Protein AF-A0A9P6FN99-F1 (afdb_monomer)

Organism: NCBI:txid979761

pLDDT: mean 80.84, std 16.91, range [33.5, 96.12]

Solvent-accessible surface area (backbone atoms onl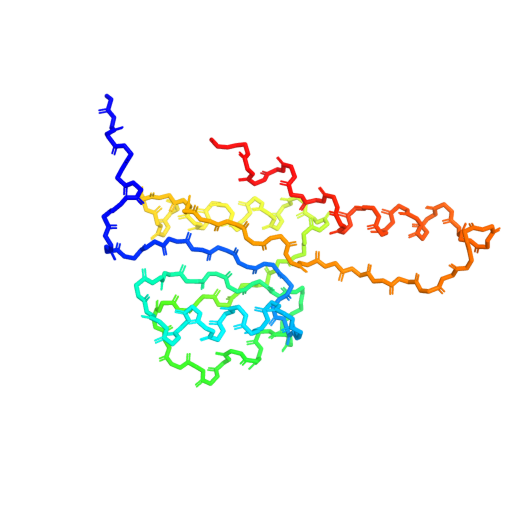y — not comparable to full-atom values): 7535 Å² total; per-residue (Å²): 135,84,80,83,66,90,81,59,70,86,48,44,26,33,39,36,30,42,26,64,49,71,68,31,33,51,51,53,50,51,48,61,72,71,48,57,45,31,36,36,39,23,13,70,41,74,72,39,41,55,84,49,67,86,55,93,45,99,41,57,41,72,42,74,37,44,67,83,37,67,68,40,50,51,51,51,49,55,48,46,58,71,76,33,85,89,47,81,71,44,77,43,87,55,36,67,72,85,82,92,68,55,77,94,70,51,52,70,66,61,50,50,55,43,44,45,45,65,56,60,57,71,82,74,68,77,119

Nearest PDB structures (foldseek):
  8yau-assembly1_D  TM=8.697E-01  e=5.620E-07  Limosilactobacillus fermentum
  3n74-assembly1_C  TM=8.104E-01  e=8.889E-07  Brucella abortus 2308
  6b9u-assembly2_B  TM=8.261E-01  e=2.890E-06  Brucella abortus 2308
  4eso-assembly1_D  TM=8.585E-01  e=9.395E-06  Sinorhizobium meliloti 1021
  6b9u-assembly1_A  TM=7.914E-01  e=4.010E-06  Brucella abortus 2308

Structure (mmCIF, N/CA/C/O backbone):
data_AF-A0A9P6FN99-F1
#
_entry.id   AF-A0A9P6FN99-F1
#
loop_
_atom_site.group_PDB
_atom_site.id
_atom_site.type_symbol
_atom_site.label_atom_id
_atom_site.label_alt_id
_atom_site.label_comp_id
_atom_site.label_asym_id
_atom_site.label_entity_id
_atom_site.label_seq_id
_atom_site.pdbx_PDB_ins_code
_atom_site.Cartn_x
_atom_site.Cartn_y
_atom_site.Cartn_z
_atom_site.occupancy
_atom_site.B_iso_or_equiv
_atom_site.auth_seq_id
_atom_site.auth_comp_id
_atom_site.auth_asym_id
_atom_site.auth_atom_id
_atom_site.pdbx_PDB_model_num
ATOM 1 N N . MET A 1 1 ? -31.433 2.956 3.773 1.00 34.75 1 MET A N 1
ATOM 2 C CA . MET A 1 1 ? -30.554 4.126 3.575 1.00 34.75 1 MET A CA 1
ATOM 3 C C . MET A 1 1 ? -29.536 4.106 4.706 1.00 34.75 1 MET A C 1
ATOM 5 O O . MET A 1 1 ? -29.897 4.495 5.809 1.00 34.75 1 MET A O 1
ATOM 9 N N . SER A 1 2 ? -28.342 3.534 4.509 1.00 45.53 2 SER A N 1
ATOM 10 C CA . SER A 1 2 ? -27.288 3.625 5.531 1.00 45.53 2 SER A CA 1
ATOM 11 C C . SER A 1 2 ? -26.671 5.015 5.450 1.00 45.53 2 SER A C 1
ATOM 13 O O . SER A 1 2 ? -26.322 5.481 4.367 1.00 45.53 2 SER A O 1
ATOM 15 N N . GLN A 1 3 ? -26.617 5.714 6.578 1.00 44.28 3 GLN A N 1
ATOM 16 C CA . GLN A 1 3 ? -25.985 7.024 6.648 1.00 44.28 3 GLN A CA 1
ATOM 17 C C . GLN A 1 3 ? -24.466 6.847 6.502 1.00 44.28 3 GLN A C 1
ATOM 19 O O . GLN A 1 3 ? -23.860 6.089 7.255 1.00 44.28 3 GLN A O 1
ATOM 24 N N . ASN A 1 4 ? -23.871 7.509 5.506 1.00 49.81 4 ASN A N 1
ATOM 25 C CA . ASN A 1 4 ? -22.422 7.563 5.303 1.00 49.81 4 ASN A CA 1
ATOM 26 C C . ASN A 1 4 ? -21.799 8.459 6.384 1.00 49.81 4 ASN A C 1
ATOM 28 O O . ASN A 1 4 ? -21.775 9.682 6.249 1.00 49.81 4 ASN A O 1
ATOM 32 N N . ASN A 1 5 ? -21.294 7.850 7.455 1.00 48.12 5 ASN A N 1
ATOM 33 C CA . ASN A 1 5 ? -20.584 8.528 8.541 1.00 48.12 5 ASN A CA 1
ATOM 34 C C . ASN A 1 5 ? -19.107 8.775 8.172 1.00 48.12 5 ASN A C 1
ATOM 36 O O . ASN A 1 5 ? -18.194 8.276 8.819 1.00 48.12 5 ASN A O 1
ATOM 40 N N . LEU A 1 6 ? -18.850 9.598 7.148 1.00 52.59 6 LEU A N 1
ATOM 41 C CA . LEU A 1 6 ? -17.489 10.039 6.775 1.00 52.59 6 LEU A CA 1
ATOM 42 C C . LEU A 1 6 ? -16.826 10.958 7.831 1.00 52.59 6 LEU A C 1
ATOM 44 O O . LEU A 1 6 ? -15.731 11.468 7.610 1.00 52.59 6 LEU A O 1
ATOM 48 N N . THR A 1 7 ? -17.492 11.194 8.964 1.00 54.81 7 THR A N 1
ATOM 49 C CA . THR A 1 7 ? -17.068 12.096 10.044 1.00 54.81 7 THR A CA 1
ATOM 50 C C . THR A 1 7 ? -16.950 11.408 11.406 1.00 54.81 7 THR A C 1
ATOM 52 O O . THR A 1 7 ? -16.678 12.089 12.392 1.00 54.81 7 THR A O 1
ATOM 55 N N . ASP A 1 8 ? -17.177 10.093 11.486 1.00 59.31 8 ASP A N 1
ATOM 56 C CA . ASP A 1 8 ? -17.088 9.325 12.733 1.00 59.31 8 ASP A CA 1
ATOM 57 C C . ASP A 1 8 ? -15.663 8.741 12.886 1.00 59.31 8 ASP A C 1
ATOM 59 O O . ASP A 1 8 ? -15.229 7.961 12.035 1.00 59.31 8 ASP A O 1
ATOM 63 N N . PRO A 1 9 ? -14.872 9.168 13.890 1.00 54.94 9 PRO A N 1
ATOM 64 C CA . PRO A 1 9 ? -13.416 9.003 13.894 1.00 54.94 9 PRO A CA 1
ATOM 65 C C . PRO A 1 9 ? -12.900 7.621 14.324 1.00 54.94 9 PRO A C 1
ATOM 67 O O . PRO A 1 9 ? -11.682 7.447 14.445 1.00 54.94 9 PRO A O 1
ATOM 70 N N . GLU A 1 10 ? -13.750 6.613 14.536 1.00 63.47 10 GLU A N 1
ATOM 71 C CA . GLU A 1 10 ? -13.250 5.263 14.812 1.00 63.47 10 GLU A CA 1
ATOM 72 C C . GLU A 1 10 ? -12.775 4.558 13.527 1.00 63.47 10 GLU A C 1
ATOM 74 O O . GLU A 1 10 ? -13.451 3.739 12.915 1.00 63.47 10 GLU A O 1
ATOM 79 N N . ARG A 1 11 ? -11.521 4.872 13.173 1.00 73.94 11 ARG A N 1
ATOM 80 C CA . ARG A 1 11 ? -10.651 4.200 12.190 1.00 73.94 11 ARG A CA 1
ATOM 81 C C . ARG A 1 11 ? -11.122 4.256 10.742 1.00 73.94 11 ARG A C 1
ATOM 83 O O . ARG A 1 11 ? -11.477 3.241 10.135 1.00 73.94 11 ARG A O 1
ATOM 90 N N . LEU A 1 12 ? -10.957 5.441 10.161 1.00 90.69 12 LEU A N 1
ATOM 91 C CA . LEU A 1 12 ? -11.038 5.662 8.720 1.00 90.69 12 LEU A CA 1
ATOM 92 C C . LEU A 1 12 ? -10.018 4.790 7.978 1.00 90.69 12 LEU A C 1
ATOM 94 O O . LEU A 1 12 ? -8.870 4.647 8.405 1.00 90.69 12 LEU A O 1
ATOM 98 N N . VAL A 1 13 ? -10.429 4.205 6.858 1.00 93.62 13 VAL A N 1
ATOM 99 C CA . VAL A 1 13 ? -9.581 3.296 6.081 1.00 93.62 13 VAL A CA 1
ATOM 100 C C . VAL A 1 13 ? -8.921 4.054 4.944 1.00 93.62 13 VAL A C 1
ATOM 102 O O . VAL A 1 13 ? -9.602 4.666 4.122 1.00 93.62 13 VAL A O 1
ATOM 105 N N . VAL A 1 14 ? -7.595 4.002 4.889 1.00 94.88 14 VAL A N 1
ATOM 106 C CA . VAL A 1 14 ? -6.794 4.656 3.859 1.00 94.88 14 VAL A CA 1
ATOM 107 C C . VAL A 1 14 ? -5.961 3.614 3.138 1.00 94.88 14 VAL A C 1
ATOM 109 O O . VAL A 1 14 ? -5.266 2.825 3.771 1.00 94.88 14 VAL A O 1
ATOM 112 N N . VAL A 1 15 ? -5.994 3.627 1.814 1.00 96.00 15 VAL A N 1
ATOM 113 C CA . VAL A 1 15 ? -5.051 2.870 0.987 1.00 96.00 15 VAL A CA 1
ATOM 114 C C . VAL A 1 15 ? -4.054 3.858 0.409 1.00 96.00 15 VAL A C 1
ATOM 116 O O . VAL A 1 15 ? -4.450 4.883 -0.137 1.00 96.00 15 VAL A O 1
ATOM 119 N N . VAL A 1 16 ? -2.766 3.558 0.521 1.00 95.31 16 VAL A N 1
ATOM 120 C CA . VAL A 1 16 ? -1.697 4.346 -0.095 1.00 95.31 16 VAL A CA 1
ATOM 121 C C . VAL A 1 16 ? -0.933 3.431 -1.034 1.00 95.31 16 VAL A C 1
ATOM 123 O O . VAL A 1 16 ? -0.451 2.381 -0.600 1.00 95.31 16 VAL A O 1
ATOM 126 N N . THR A 1 17 ? -0.835 3.815 -2.308 1.00 93.44 17 THR A N 1
ATOM 127 C CA . THR A 1 17 ? -0.093 3.040 -3.304 1.00 93.44 17 THR A CA 1
ATOM 128 C C . THR A 1 17 ? 1.375 3.457 -3.399 1.00 93.44 17 THR A C 1
ATOM 130 O O . THR A 1 17 ? 1.731 4.597 -3.101 1.00 93.44 17 THR A O 1
ATOM 133 N N . GLY A 1 18 ? 2.261 2.525 -3.766 1.00 89.94 18 GLY A N 1
ATOM 134 C CA . GLY A 1 18 ? 3.687 2.814 -3.969 1.00 89.94 18 GLY A CA 1
ATOM 135 C C . GLY A 1 18 ? 4.403 3.286 -2.702 1.00 89.94 18 GLY A C 1
ATOM 136 O O . GLY A 1 18 ? 5.000 4.358 -2.686 1.00 89.94 18 GLY A O 1
ATOM 137 N N . THR A 1 19 ? 4.328 2.512 -1.619 1.00 94.00 19 THR A N 1
ATOM 138 C CA . THR A 1 19 ? 4.779 2.965 -0.291 1.00 94.00 19 THR A CA 1
ATOM 139 C C . THR A 1 19 ? 6.165 2.472 0.107 1.00 94.00 19 THR A C 1
ATOM 141 O O . THR A 1 19 ? 6.589 2.686 1.238 1.00 94.00 19 THR A O 1
ATOM 144 N N . THR A 1 20 ? 6.896 1.806 -0.787 1.00 92.44 20 THR A N 1
ATOM 145 C CA . THR A 1 20 ? 8.241 1.299 -0.475 1.00 92.44 20 THR A CA 1
ATOM 146 C C . THR A 1 20 ? 9.229 2.434 -0.176 1.00 92.44 20 THR A C 1
ATOM 148 O O . THR A 1 20 ? 10.112 2.272 0.662 1.00 92.44 20 THR A O 1
ATOM 151 N N . THR A 1 21 ? 9.087 3.585 -0.843 1.00 89.06 21 THR A N 1
ATOM 152 C CA . THR A 1 21 ? 9.967 4.759 -0.709 1.00 89.06 21 THR A CA 1
ATOM 153 C C . THR A 1 21 ? 9.192 6.069 -0.933 1.00 89.06 21 THR A C 1
ATOM 155 O O . THR A 1 21 ? 7.990 6.060 -1.207 1.00 89.06 21 THR A O 1
ATOM 158 N N . GLY A 1 22 ? 9.883 7.210 -0.820 1.00 90.38 22 GLY A N 1
ATOM 159 C CA . GLY A 1 22 ? 9.380 8.518 -1.251 1.00 90.38 22 GLY A CA 1
ATOM 160 C C . GLY A 1 22 ? 8.148 9.006 -0.485 1.00 90.38 22 GLY A C 1
ATOM 161 O O . GLY A 1 22 ? 7.975 8.716 0.699 1.00 90.38 22 GLY A O 1
ATOM 162 N N . PHE A 1 23 ? 7.284 9.762 -1.171 1.00 91.06 23 PHE A N 1
ATOM 163 C CA . PHE A 1 23 ? 6.097 10.369 -0.561 1.00 91.06 23 PHE A CA 1
ATOM 164 C C . PHE A 1 23 ? 5.116 9.334 -0.007 1.00 91.06 23 PHE A C 1
ATOM 166 O O . PHE A 1 23 ? 4.569 9.551 1.069 1.00 91.06 23 PHE A O 1
ATOM 173 N N . GLY A 1 24 ? 4.938 8.188 -0.670 1.00 92.75 24 GLY A N 1
ATOM 174 C CA . GLY A 1 24 ? 4.064 7.118 -0.182 1.00 92.75 24 GLY A CA 1
ATOM 175 C C . GLY A 1 24 ? 4.473 6.608 1.198 1.00 92.75 24 GLY A C 1
ATOM 176 O O . GLY A 1 24 ? 3.624 6.472 2.078 1.00 92.75 24 GLY A O 1
ATOM 177 N N . ALA A 1 25 ? 5.774 6.390 1.414 1.00 94.50 25 ALA A N 1
ATOM 178 C CA . ALA A 1 25 ? 6.300 5.984 2.717 1.00 94.50 25 ALA A CA 1
ATOM 179 C C . ALA A 1 25 ? 6.067 7.062 3.792 1.00 94.50 25 ALA A C 1
ATOM 181 O O . ALA A 1 25 ? 5.638 6.746 4.904 1.00 94.50 25 ALA A O 1
ATOM 182 N N . GLU A 1 26 ? 6.287 8.339 3.462 1.00 95.56 26 GLU A N 1
ATOM 183 C CA . GLU A 1 26 ? 6.060 9.439 4.408 1.00 95.56 26 GLU A CA 1
ATOM 184 C C . GLU A 1 26 ? 4.581 9.660 4.733 1.00 95.56 26 GLU A C 1
ATOM 186 O O . GLU A 1 26 ? 4.236 9.917 5.885 1.00 95.56 26 GLU A O 1
ATOM 191 N N . ILE A 1 27 ? 3.680 9.478 3.766 1.00 95.50 27 ILE A N 1
ATOM 192 C CA . ILE A 1 27 ? 2.234 9.521 4.013 1.00 95.50 27 ILE A CA 1
ATOM 193 C C . ILE A 1 27 ? 1.847 8.423 5.008 1.00 95.50 27 ILE A C 1
ATOM 195 O O . ILE A 1 27 ? 1.144 8.696 5.981 1.00 95.50 27 ILE A O 1
ATOM 199 N N . VAL A 1 28 ? 2.349 7.198 4.824 1.00 95.88 28 VAL A N 1
ATOM 200 C CA . VAL A 1 28 ? 2.120 6.099 5.775 1.00 95.88 28 VAL A CA 1
ATOM 201 C C . VAL A 1 28 ? 2.679 6.438 7.163 1.00 95.88 28 VAL A C 1
ATOM 203 O O . VAL A 1 28 ? 2.008 6.178 8.166 1.00 95.88 28 VAL A O 1
ATOM 206 N N . ASN A 1 29 ? 3.872 7.039 7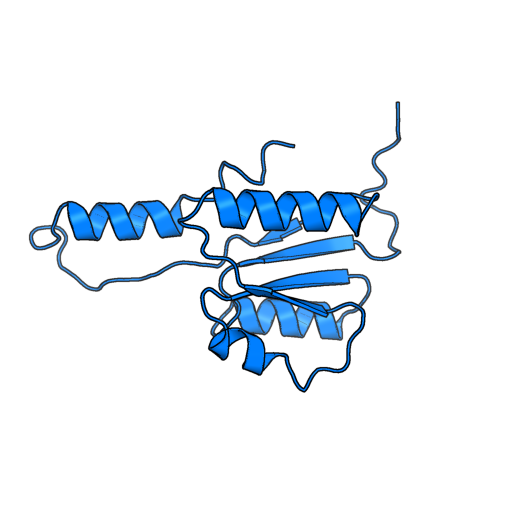.245 1.00 94.38 29 ASN A N 1
ATOM 207 C CA . ASN A 1 29 ? 4.467 7.482 8.510 1.00 94.38 29 ASN A CA 1
ATOM 208 C C . ASN A 1 29 ? 3.582 8.510 9.221 1.00 94.38 29 ASN A C 1
ATOM 210 O O . ASN A 1 29 ? 3.279 8.348 10.402 1.00 94.38 29 ASN A O 1
ATOM 214 N N . GLU A 1 30 ? 3.149 9.550 8.514 1.00 95.25 30 GLU A N 1
ATOM 215 C CA . GLU A 1 30 ? 2.349 10.629 9.088 1.00 95.25 30 GLU A CA 1
ATOM 216 C C . GLU A 1 30 ? 0.955 10.161 9.512 1.00 95.25 30 GLU A C 1
ATOM 218 O O . GLU A 1 30 ? 0.504 10.501 10.607 1.00 95.25 30 GLU A O 1
ATOM 223 N N . LEU A 1 31 ? 0.294 9.318 8.714 1.00 93.44 31 LEU A N 1
ATOM 224 C CA . LEU A 1 31 ? -0.985 8.711 9.098 1.00 93.44 31 LEU A CA 1
ATOM 225 C C . LEU A 1 31 ? -0.835 7.812 10.333 1.00 93.44 31 LEU A C 1
ATOM 227 O O . LEU A 1 31 ? -1.665 7.869 11.240 1.00 93.44 31 LEU A O 1
ATOM 231 N N . SER A 1 32 ? 0.252 7.037 10.409 1.00 92.50 32 SER A N 1
ATOM 232 C CA . SER A 1 32 ? 0.539 6.186 11.572 1.00 92.50 32 SER A CA 1
ATOM 233 C C . SER A 1 32 ? 0.776 7.011 12.841 1.00 92.50 32 SER A C 1
ATOM 235 O O . SER A 1 32 ? 0.266 6.652 13.898 1.00 92.50 32 SER A O 1
ATOM 237 N N . LYS A 1 33 ? 1.510 8.132 12.745 1.00 91.75 33 LYS A N 1
ATOM 238 C CA . LYS A 1 33 ? 1.773 9.042 13.877 1.00 91.75 33 LYS A CA 1
ATOM 239 C C . LYS A 1 33 ? 0.510 9.746 14.366 1.00 91.75 33 LYS A C 1
ATOM 241 O O . LYS A 1 33 ? 0.326 9.892 15.570 1.00 91.75 33 LYS A O 1
ATOM 246 N N . ARG A 1 34 ? -0.341 10.207 13.444 1.00 90.75 34 ARG A N 1
ATOM 247 C CA . ARG A 1 34 ? -1.598 10.895 13.782 1.00 90.75 34 ARG A CA 1
ATOM 248 C C . ARG A 1 34 ? -2.604 9.952 14.439 1.00 90.75 34 ARG A C 1
ATOM 250 O O . ARG A 1 34 ? -3.352 10.386 15.309 1.00 90.75 34 ARG A O 1
ATOM 257 N N . GLY A 1 35 ? -2.599 8.677 14.046 1.00 88.12 35 GLY A N 1
ATOM 258 C CA . GLY A 1 35 ? -3.568 7.696 14.522 1.00 88.12 35 GLY A CA 1
ATOM 259 C C . GLY A 1 35 ? -4.980 7.963 13.991 1.00 88.12 35 GLY A C 1
ATOM 260 O O . GLY A 1 35 ? -5.212 8.900 13.233 1.00 88.12 35 GLY A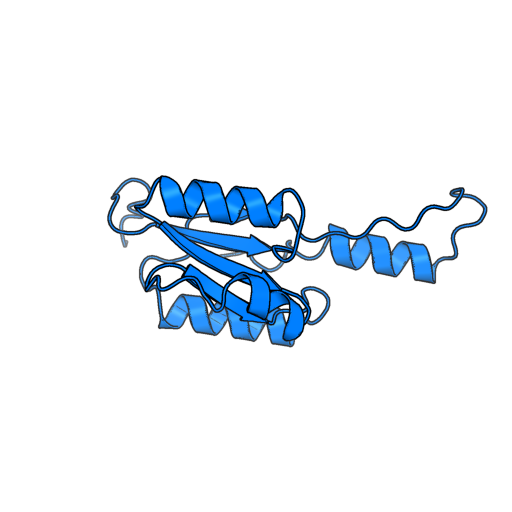 O 1
ATOM 261 N N . GLY A 1 36 ? -5.934 7.100 14.355 1.00 89.38 36 GLY A N 1
ATOM 262 C CA . GLY A 1 36 ? -7.317 7.189 13.857 1.00 89.38 36 GLY A CA 1
ATOM 263 C C . GLY A 1 36 ? -7.516 6.654 12.434 1.00 89.38 36 GLY A C 1
ATOM 264 O O . GLY A 1 36 ? -8.611 6.763 11.889 1.00 89.38 36 GLY A O 1
ATOM 265 N N . PHE A 1 37 ? -6.487 6.028 11.854 1.00 92.19 37 PHE A N 1
ATOM 266 C CA . PHE A 1 37 ? -6.537 5.432 10.523 1.00 92.19 37 PHE A CA 1
ATOM 267 C C . PHE A 1 37 ? -6.146 3.962 10.556 1.00 92.19 37 PHE A C 1
ATOM 269 O O . PHE A 1 37 ? -5.211 3.570 11.252 1.00 92.19 37 PHE A O 1
ATOM 276 N N . THR A 1 38 ? -6.835 3.173 9.744 1.00 94.12 38 THR A N 1
ATOM 277 C CA . THR A 1 38 ? -6.351 1.883 9.263 1.00 94.12 38 THR A CA 1
ATOM 278 C C . THR A 1 38 ? -5.695 2.120 7.910 1.00 94.12 38 THR A C 1
ATOM 280 O O . THR A 1 38 ? -6.366 2.561 6.981 1.00 94.12 38 THR A O 1
ATOM 283 N N . VAL A 1 39 ? -4.402 1.838 7.783 1.00 95.12 39 VAL A N 1
ATOM 284 C CA . VAL A 1 39 ? -3.620 2.151 6.583 1.00 95.12 39 VAL A CA 1
ATOM 285 C C . VAL A 1 39 ? -3.215 0.870 5.866 1.00 95.12 39 VAL A C 1
ATOM 287 O O . VAL A 1 39 ? -2.445 0.076 6.400 1.00 95.12 39 VAL A O 1
ATOM 290 N N . TYR A 1 40 ? -3.686 0.690 4.635 1.00 96.00 40 TYR A N 1
ATOM 291 C CA . TYR A 1 40 ? -3.178 -0.312 3.703 1.00 96.00 40 TYR A CA 1
ATOM 292 C C . TYR A 1 40 ? -2.021 0.293 2.910 1.00 96.00 40 TYR A C 1
ATOM 294 O O . TYR A 1 40 ? -2.224 1.137 2.038 1.00 96.00 40 TYR A O 1
ATOM 302 N N . ALA A 1 41 ? -0.801 -0.123 3.235 1.00 96.12 41 ALA A N 1
ATOM 303 C CA . ALA A 1 41 ? 0.416 0.335 2.577 1.00 96.12 41 ALA A CA 1
ATOM 304 C C . ALA A 1 41 ? 0.790 -0.665 1.477 1.00 96.12 41 ALA A C 1
ATOM 306 O O . ALA A 1 41 ? 1.186 -1.791 1.787 1.00 96.12 41 ALA A O 1
ATOM 307 N N . THR A 1 42 ? 0.633 -0.292 0.204 1.00 95.38 42 THR A N 1
ATOM 308 C CA . THR A 1 42 ? 0.868 -1.245 -0.888 1.00 95.38 42 THR A CA 1
ATOM 309 C C . THR A 1 42 ? 2.288 -1.161 -1.441 1.00 95.38 42 THR A C 1
ATOM 311 O O . THR A 1 42 ? 2.750 -0.079 -1.820 1.00 95.38 42 THR A O 1
ATOM 314 N N . CYS A 1 43 ? 2.922 -2.317 -1.610 1.00 93.44 43 CYS A N 1
ATOM 315 C CA . CYS A 1 43 ? 4.216 -2.462 -2.274 1.00 93.44 43 CYS A CA 1
ATOM 316 C C . CYS A 1 43 ? 4.089 -3.415 -3.467 1.00 93.44 43 CYS A C 1
ATOM 318 O O . CYS A 1 43 ? 3.390 -4.421 -3.379 1.00 93.44 43 CYS A O 1
ATOM 320 N N . THR A 1 44 ? 4.816 -3.165 -4.554 1.00 90.88 44 THR A N 1
ATOM 321 C CA . THR A 1 44 ? 4.813 -4.058 -5.728 1.00 90.88 44 THR A CA 1
ATOM 322 C C . THR A 1 44 ? 5.530 -5.389 -5.446 1.00 90.88 44 THR A C 1
ATOM 324 O O . THR A 1 44 ? 5.184 -6.432 -6.002 1.00 90.88 44 THR A O 1
ATOM 327 N N . THR A 1 45 ? 6.516 -5.382 -4.541 1.00 90.94 45 THR A N 1
ATOM 328 C CA . THR A 1 45 ? 7.367 -6.540 -4.218 1.00 90.94 45 THR A CA 1
ATOM 329 C C . THR A 1 45 ? 7.233 -6.973 -2.759 1.00 90.94 45 THR A C 1
ATOM 331 O O . THR A 1 45 ? 6.934 -6.163 -1.877 1.00 90.94 45 THR A O 1
ATOM 334 N N . ASN A 1 46 ? 7.509 -8.253 -2.488 1.00 90.12 46 ASN A N 1
ATOM 335 C CA . ASN A 1 46 ? 7.561 -8.787 -1.123 1.00 90.12 46 ASN A CA 1
ATOM 336 C C . ASN A 1 46 ? 8.687 -8.152 -0.301 1.00 90.12 46 ASN A C 1
ATOM 338 O O . ASN A 1 46 ? 8.541 -7.931 0.898 1.00 90.12 46 ASN A O 1
ATOM 342 N N . GLU A 1 47 ? 9.804 -7.818 -0.942 1.00 89.75 47 GLU A N 1
ATOM 343 C CA . GLU A 1 47 ? 10.922 -7.113 -0.323 1.00 89.75 47 GLU A CA 1
ATOM 344 C C . GLU A 1 47 ? 10.502 -5.722 0.153 1.00 89.75 47 GLU A C 1
ATOM 346 O O . GLU A 1 47 ? 10.903 -5.310 1.238 1.00 89.75 47 GLU A O 1
ATOM 351 N N . GLY A 1 48 ? 9.648 -5.026 -0.605 1.00 88.25 48 GLY A N 1
ATOM 352 C CA . GLY A 1 48 ? 9.121 -3.721 -0.207 1.00 88.25 48 GLY A CA 1
ATOM 353 C C . GLY A 1 48 ? 8.298 -3.777 1.081 1.00 88.25 48 GLY A C 1
ATOM 354 O O . GLY A 1 48 ? 8.367 -2.857 1.893 1.00 88.25 48 GLY A O 1
ATOM 355 N N . LEU A 1 49 ? 7.609 -4.895 1.340 1.00 91.12 49 LEU A N 1
ATOM 356 C CA . LEU A 1 49 ? 6.867 -5.093 2.591 1.00 91.12 49 LEU A CA 1
ATOM 357 C C . LEU A 1 49 ? 7.779 -5.136 3.820 1.00 91.12 49 LEU A C 1
ATOM 359 O O . LEU A 1 49 ? 7.325 -4.825 4.922 1.00 91.12 49 LEU A O 1
ATOM 363 N N . LYS A 1 50 ? 9.063 -5.479 3.648 1.00 90.50 50 LYS A N 1
ATOM 364 C CA . LYS A 1 50 ? 10.033 -5.542 4.751 1.00 90.50 50 LYS A CA 1
ATOM 365 C C . LYS A 1 50 ? 10.251 -4.192 5.428 1.00 90.50 50 LYS A C 1
ATOM 367 O O . LYS A 1 50 ? 10.515 -4.163 6.621 1.00 90.50 50 LYS A O 1
ATOM 372 N N . VAL A 1 51 ? 10.023 -3.083 4.719 1.00 89.50 51 VAL A N 1
ATOM 373 C CA . VAL A 1 51 ? 10.061 -1.714 5.277 1.00 89.50 51 VAL A CA 1
ATOM 374 C C . VAL A 1 51 ? 9.072 -1.531 6.441 1.00 89.50 51 VAL A C 1
ATOM 376 O O . VAL A 1 51 ? 9.240 -0.650 7.288 1.00 89.50 51 VAL A O 1
ATOM 379 N N . TYR A 1 52 ? 8.047 -2.380 6.505 1.00 91.38 52 TYR A N 1
ATOM 380 C CA . TYR A 1 52 ? 6.999 -2.338 7.514 1.00 91.38 52 TYR A CA 1
ATOM 381 C C . TYR A 1 52 ? 7.015 -3.532 8.479 1.00 91.38 52 TYR A C 1
ATOM 383 O O . TYR A 1 52 ? 6.192 -3.555 9.388 1.00 91.38 52 TYR A O 1
ATOM 391 N N . GLN A 1 53 ? 7.925 -4.502 8.314 1.00 80.81 53 GLN A N 1
ATOM 392 C CA . GLN A 1 53 ? 7.949 -5.732 9.123 1.00 80.81 53 GLN A CA 1
ATOM 393 C C . GLN A 1 53 ? 8.200 -5.473 10.610 1.00 80.81 53 GLN A C 1
ATOM 395 O O . GLN A 1 53 ? 7.565 -6.107 11.446 1.00 80.81 53 GLN A O 1
ATOM 400 N N . ASP A 1 54 ? 9.052 -4.501 10.933 1.00 82.38 54 ASP A N 1
ATOM 401 C CA . ASP A 1 54 ? 9.389 -4.160 12.321 1.00 82.38 54 ASP A CA 1
ATOM 402 C C . ASP A 1 54 ? 8.361 -3.219 12.973 1.00 82.38 54 ASP A C 1
ATOM 404 O O . ASP A 1 54 ? 8.513 -2.801 14.122 1.00 82.38 54 ASP A O 1
ATOM 408 N N . ARG A 1 55 ? 7.304 -2.837 12.243 1.00 84.12 55 ARG A N 1
ATOM 409 C CA . ARG A 1 55 ? 6.251 -1.968 12.768 1.00 84.12 55 ARG A CA 1
ATOM 410 C C . ARG A 1 55 ? 5.160 -2.823 13.393 1.00 84.12 55 ARG A C 1
ATOM 412 O O . ARG A 1 55 ? 4.233 -3.259 12.716 1.00 84.12 55 ARG A O 1
ATOM 419 N N . GLU A 1 56 ? 5.235 -3.007 14.703 1.00 79.69 56 GLU A N 1
ATOM 420 C CA . GLU A 1 56 ? 4.162 -3.632 15.478 1.00 79.69 56 GLU A CA 1
ATOM 421 C C . GLU A 1 56 ? 2.945 -2.692 15.557 1.00 79.69 56 GLU A C 1
ATOM 423 O O . GLU A 1 56 ? 2.776 -1.914 16.494 1.00 79.69 56 GLU A O 1
ATOM 428 N N . SER A 1 57 ? 2.095 -2.719 14.529 1.00 86.00 57 SER A N 1
ATOM 429 C CA . SER A 1 57 ? 0.850 -1.952 14.485 1.00 86.00 57 SER A CA 1
ATOM 430 C C . SER A 1 57 ? -0.279 -2.781 13.896 1.00 86.00 57 SER A C 1
ATOM 432 O O . SER A 1 57 ? -0.238 -3.196 12.743 1.00 86.00 57 SER A O 1
ATOM 434 N N . VAL A 1 58 ? -1.351 -2.947 14.670 1.00 87.81 58 VAL A N 1
ATOM 435 C CA . VAL A 1 58 ? -2.591 -3.602 14.217 1.00 87.81 58 VAL A CA 1
ATOM 436 C C . VAL A 1 58 ? -3.375 -2.766 13.191 1.00 87.81 58 VAL A C 1
ATOM 438 O O . VAL A 1 58 ? -4.315 -3.266 12.567 1.00 87.81 58 VAL A O 1
ATOM 441 N N . TYR A 1 59 ? -3.006 -1.492 13.017 1.00 91.69 59 TYR A N 1
ATOM 442 C CA . TYR A 1 59 ? -3.670 -0.555 12.105 1.00 91.69 59 TYR A CA 1
ATOM 443 C C . TYR A 1 59 ? -2.883 -0.305 10.821 1.00 91.69 59 TYR A C 1
ATOM 445 O O . TYR A 1 59 ? -3.420 0.306 9.903 1.00 91.69 59 TYR A O 1
ATOM 453 N N . LEU A 1 60 ? -1.646 -0.794 10.727 1.00 94.75 60 LEU A N 1
ATOM 454 C CA . LEU A 1 60 ? -0.864 -0.766 9.500 1.00 94.75 60 LEU A CA 1
ATOM 455 C C . LEU A 1 60 ? -0.912 -2.141 8.834 1.00 94.75 60 LEU A C 1
ATOM 457 O O . LEU A 1 60 ? -0.582 -3.152 9.445 1.00 94.75 60 LEU A O 1
ATOM 461 N N . ARG A 1 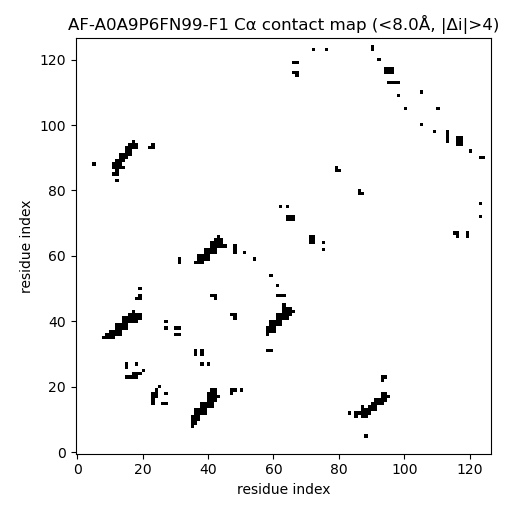61 ? -1.316 -2.176 7.567 1.00 94.81 61 ARG A N 1
ATOM 462 C CA . ARG A 1 61 ? -1.488 -3.398 6.777 1.00 94.81 61 ARG A CA 1
ATOM 463 C C . ARG A 1 61 ? -0.635 -3.307 5.518 1.00 94.81 61 ARG A C 1
ATOM 465 O O . ARG A 1 61 ? -1.102 -2.794 4.502 1.00 94.81 61 ARG A O 1
ATOM 472 N N . PRO A 1 62 ? 0.618 -3.778 5.560 1.00 95.31 62 PRO A N 1
ATOM 473 C CA . PRO A 1 62 ? 1.429 -3.915 4.359 1.00 95.31 62 PRO A CA 1
ATOM 474 C C . PRO A 1 62 ? 0.808 -4.974 3.442 1.00 95.31 62 PRO A C 1
ATOM 476 O O . PRO A 1 62 ? 0.482 -6.074 3.898 1.00 95.31 62 PRO A O 1
ATOM 479 N N . VAL A 1 63 ? 0.622 -4.664 2.157 1.00 94.75 63 VAL A N 1
ATOM 480 C CA . VAL A 1 63 ? 0.042 -5.603 1.180 1.00 94.75 63 VAL A CA 1
ATOM 481 C C . VAL A 1 63 ? 0.827 -5.576 -0.122 1.00 94.75 63 VAL A C 1
ATOM 483 O O . VAL A 1 63 ? 1.094 -4.508 -0.667 1.00 94.75 63 VAL A O 1
ATOM 486 N N . GLN A 1 64 ? 1.176 -6.754 -0.645 1.00 95.00 64 GLN A N 1
ATOM 487 C CA . GLN A 1 64 ? 1.748 -6.842 -1.983 1.00 95.00 64 GLN A CA 1
ATOM 488 C C . GLN A 1 64 ? 0.650 -6.666 -3.039 1.00 95.00 64 GLN A C 1
ATOM 490 O O . GLN A 1 64 ? -0.282 -7.480 -3.098 1.00 95.00 64 GLN A O 1
ATOM 495 N N . VAL A 1 65 ? 0.784 -5.624 -3.859 1.00 92.19 65 VAL A N 1
ATOM 496 C CA . VAL A 1 65 ? -0.139 -5.281 -4.948 1.00 92.19 65 VAL A CA 1
ATOM 497 C C . VAL A 1 65 ? 0.660 -4.729 -6.120 1.00 92.19 65 VAL A C 1
ATOM 499 O O . VAL A 1 65 ? 1.332 -3.706 -5.989 1.00 92.19 65 VAL A O 1
ATOM 502 N N . ASP A 1 66 ? 0.553 -5.390 -7.266 1.00 90.12 66 ASP A N 1
ATOM 503 C CA . ASP A 1 66 ? 0.922 -4.822 -8.555 1.00 90.12 66 ASP A CA 1
ATOM 504 C C . ASP A 1 66 ? -0.312 -4.163 -9.184 1.00 90.12 66 ASP A C 1
ATOM 506 O O . ASP A 1 66 ? -1.231 -4.840 -9.643 1.00 90.12 66 ASP A O 1
ATOM 510 N N . ILE A 1 67 ? -0.347 -2.829 -9.185 1.00 84.00 67 ILE A N 1
ATOM 511 C CA . ILE A 1 67 ? -1.500 -2.054 -9.667 1.00 84.00 67 ILE A CA 1
ATOM 512 C C . ILE A 1 67 ? -1.742 -2.195 -11.176 1.00 84.00 67 ILE A C 1
ATOM 514 O O . ILE A 1 67 ? -2.829 -1.876 -11.647 1.00 84.00 67 ILE A O 1
ATOM 518 N N . THR A 1 68 ? -0.767 -2.712 -11.932 1.00 83.69 68 THR A N 1
ATOM 519 C CA . THR A 1 68 ? -0.939 -3.018 -13.361 1.00 83.69 68 THR A CA 1
ATOM 520 C C . THR A 1 68 ? -1.733 -4.309 -13.588 1.00 83.69 68 THR A C 1
ATOM 522 O O . THR A 1 68 ? -2.196 -4.572 -14.698 1.00 83.69 68 THR A O 1
ATOM 525 N N . LYS A 1 69 ? -1.924 -5.120 -12.536 1.00 87.44 69 LYS A N 1
ATOM 526 C CA . LYS A 1 69 ? -2.642 -6.395 -12.576 1.00 87.44 69 LYS A CA 1
ATOM 527 C C . LYS A 1 69 ? -4.008 -6.266 -11.910 1.00 87.44 69 LYS A C 1
ATOM 529 O O . LYS A 1 69 ? -4.118 -6.167 -10.689 1.00 87.44 69 LYS A O 1
ATOM 534 N N . GLN A 1 70 ? -5.071 -6.373 -12.705 1.00 85.25 70 GLN A N 1
ATOM 535 C CA . GLN A 1 70 ? -6.445 -6.250 -12.205 1.00 85.25 70 GLN A CA 1
ATOM 536 C C . GLN A 1 70 ? -6.782 -7.256 -11.090 1.00 85.25 70 GLN A C 1
ATOM 538 O O . GLN A 1 70 ? -7.509 -6.922 -10.156 1.00 85.25 70 GLN A O 1
ATOM 543 N N . ASP A 1 71 ? -6.237 -8.471 -11.151 1.00 91.81 71 ASP A N 1
ATOM 544 C CA . ASP A 1 71 ? -6.472 -9.498 -10.131 1.00 91.81 71 ASP A CA 1
ATOM 545 C C . ASP A 1 71 ? -5.906 -9.106 -8.759 1.00 91.81 71 ASP A C 1
ATOM 547 O O . ASP 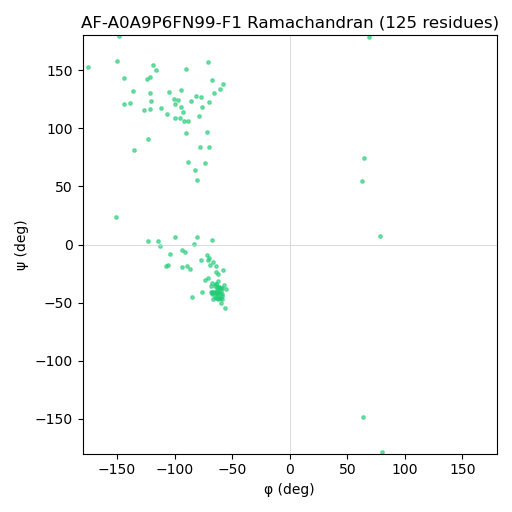A 1 71 ? -6.530 -9.374 -7.729 1.00 91.81 71 ASP A O 1
ATOM 551 N N . ASP A 1 72 ? -4.765 -8.413 -8.726 1.00 92.69 72 ASP A N 1
ATOM 552 C CA . ASP A 1 72 ? -4.177 -7.899 -7.487 1.00 92.69 72 ASP A CA 1
ATOM 553 C C . ASP A 1 72 ? -5.039 -6.786 -6.885 1.00 92.69 72 ASP A C 1
ATOM 555 O O . ASP A 1 72 ? -5.291 -6.778 -5.676 1.00 92.69 72 ASP A O 1
ATOM 559 N N . VAL A 1 73 ? -5.560 -5.895 -7.732 1.00 88.88 73 VAL A N 1
ATOM 560 C CA . VAL A 1 73 ? -6.497 -4.838 -7.330 1.00 88.88 73 VAL A CA 1
ATOM 561 C C . VAL A 1 73 ? -7.795 -5.436 -6.777 1.00 88.88 73 VAL A C 1
ATOM 563 O O . VAL A 1 73 ? -8.255 -5.038 -5.705 1.00 88.88 73 VAL A O 1
ATOM 566 N N . ASN A 1 74 ? -8.362 -6.437 -7.454 1.00 91.00 74 ASN A N 1
ATOM 567 C CA . ASN A 1 74 ? -9.576 -7.129 -7.013 1.00 91.00 74 ASN A CA 1
ATOM 568 C C . ASN A 1 74 ? -9.367 -7.841 -5.670 1.00 91.00 74 ASN A C 1
ATOM 570 O O . ASN A 1 74 ? -10.229 -7.785 -4.793 1.00 91.00 74 ASN A O 1
ATOM 574 N N . ARG A 1 75 ? -8.204 -8.4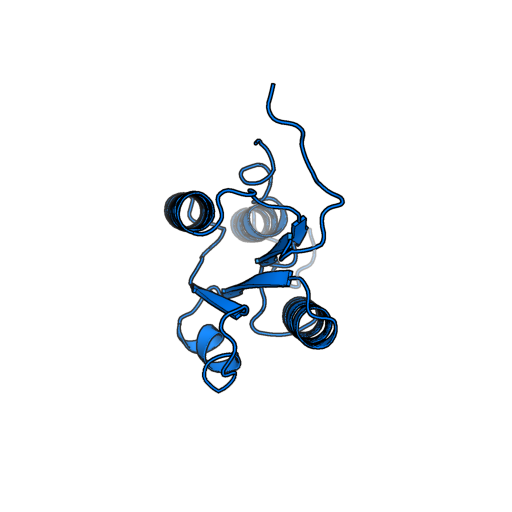72 -5.477 1.00 95.19 75 ARG A N 1
ATOM 575 C CA . ARG A 1 75 ? -7.832 -9.130 -4.219 1.00 95.19 75 ARG A CA 1
ATOM 576 C C . ARG A 1 75 ? -7.687 -8.130 -3.073 1.00 95.19 75 ARG A C 1
ATOM 578 O O . ARG A 1 75 ? -8.150 -8.413 -1.968 1.00 95.19 75 ARG A O 1
ATOM 585 N N . LEU A 1 76 ? -7.088 -6.961 -3.319 1.00 93.94 76 LEU A N 1
ATOM 586 C CA . LEU A 1 76 ? -7.028 -5.880 -2.331 1.00 93.94 76 LEU A CA 1
ATOM 587 C C . LEU A 1 76 ? -8.435 -5.377 -1.979 1.00 93.94 76 LEU A C 1
ATOM 589 O O . LEU A 1 76 ? -8.751 -5.257 -0.797 1.00 93.94 76 LEU A O 1
ATOM 593 N N . ARG A 1 77 ? -9.281 -5.127 -2.985 1.00 91.38 77 ARG A N 1
ATOM 594 C CA . ARG A 1 77 ? -10.671 -4.687 -2.798 1.00 91.38 77 ARG A CA 1
ATOM 595 C C . ARG A 1 77 ? -11.452 -5.667 -1.925 1.00 91.38 77 ARG A C 1
ATOM 597 O O . ARG A 1 77 ? -11.960 -5.265 -0.884 1.00 91.38 77 ARG A O 1
ATOM 604 N N . ALA A 1 78 ? -11.478 -6.946 -2.298 1.00 94.12 78 ALA A N 1
ATOM 605 C CA . ALA A 1 78 ? -12.198 -7.978 -1.554 1.00 94.12 78 ALA A CA 1
ATOM 606 C C . ALA A 1 78 ? -11.707 -8.087 -0.101 1.00 94.12 78 ALA A C 1
ATOM 608 O O . ALA A 1 78 ? -12.495 -8.277 0.824 1.00 94.12 78 ALA A O 1
ATOM 609 N N . ARG A 1 79 ? -10.396 -7.921 0.118 1.00 95.12 79 ARG A N 1
ATOM 610 C CA . ARG A 1 79 ? -9.816 -7.888 1.462 1.00 95.12 79 ARG A CA 1
ATOM 611 C C . ARG A 1 79 ? -10.307 -6.687 2.273 1.00 95.12 79 ARG A C 1
ATOM 613 O O . ARG A 1 79 ? -10.657 -6.864 3.434 1.00 95.12 79 ARG A O 1
ATOM 620 N N . ILE A 1 80 ? -10.337 -5.489 1.687 1.00 92.94 80 ILE A N 1
ATOM 621 C CA . ILE A 1 80 ? -10.832 -4.280 2.362 1.00 92.94 80 ILE A CA 1
ATOM 622 C C . ILE A 1 80 ? -12.320 -4.424 2.685 1.00 92.94 80 ILE A C 1
ATOM 624 O O . ILE A 1 80 ? -12.707 -4.160 3.816 1.00 92.94 80 ILE A O 1
ATOM 628 N N . GLU A 1 81 ? -13.136 -4.893 1.741 1.00 90.94 81 GLU A N 1
ATOM 629 C CA . GLU A 1 81 ? -14.574 -5.118 1.948 1.00 90.94 81 GLU A CA 1
ATOM 630 C C . GLU A 1 81 ? -14.845 -6.121 3.082 1.00 90.94 81 GLU A C 1
ATOM 632 O O . GLU A 1 81 ? -15.769 -5.931 3.871 1.00 90.94 81 GLU A O 1
ATOM 637 N N . ALA A 1 82 ? -14.015 -7.162 3.203 1.00 93.31 82 ALA A N 1
ATOM 638 C CA . ALA A 1 82 ? -14.135 -8.159 4.264 1.00 93.31 82 ALA A CA 1
ATOM 639 C C . ALA A 1 82 ? -13.633 -7.663 5.633 1.00 93.31 82 ALA A C 1
ATOM 641 O O . ALA A 1 82 ? -14.239 -7.961 6.661 1.00 93.31 82 ALA A O 1
ATOM 642 N N . GLU A 1 83 ? -12.511 -6.938 5.669 1.00 92.38 83 GLU A N 1
ATOM 643 C CA . GLU A 1 83 ? -11.867 -6.494 6.915 1.00 92.38 83 GLU A CA 1
ATOM 644 C C . GLU A 1 83 ? -12.423 -5.159 7.443 1.00 92.38 83 GLU A C 1
ATOM 646 O O . GLU A 1 83 ? -12.237 -4.842 8.620 1.00 92.38 83 GLU A O 1
ATOM 651 N N . CYS A 1 84 ? -13.060 -4.358 6.584 1.00 89.62 84 CYS A N 1
ATOM 652 C CA . CYS A 1 84 ? -13.470 -2.987 6.871 1.00 89.62 84 CYS A CA 1
ATOM 653 C C . CYS A 1 84 ? -14.911 -2.710 6.396 1.00 89.62 84 CYS A C 1
ATOM 655 O O . CYS A 1 84 ? -15.110 -2.099 5.342 1.00 89.62 84 CYS A O 1
ATOM 657 N N . PRO A 1 85 ? -15.937 -3.096 7.176 1.00 86.50 85 PRO A N 1
ATOM 658 C CA . PRO A 1 85 ? -17.340 -2.890 6.805 1.00 86.50 85 PRO A CA 1
ATOM 659 C C . PRO A 1 85 ? -17.741 -1.409 6.693 1.00 86.50 85 PRO A C 1
ATOM 661 O O . PRO A 1 85 ? -18.745 -1.097 6.058 1.00 86.50 85 PRO A O 1
ATOM 664 N N . GLN A 1 86 ? -16.966 -0.491 7.283 1.00 83.88 86 GLN A N 1
ATOM 665 C CA . GLN A 1 86 ? -17.142 0.958 7.137 1.00 83.88 86 GLN A CA 1
ATOM 666 C C . GLN A 1 86 ? -16.733 1.495 5.753 1.00 83.88 86 GLN A C 1
ATOM 668 O O . GLN A 1 86 ? -16.977 2.661 5.455 1.00 83.88 86 GLN A O 1
ATOM 673 N N . GLY A 1 87 ? -16.112 0.660 4.915 1.00 86.44 87 GLY A N 1
ATOM 674 C CA . GLY A 1 87 ? -15.662 1.028 3.578 1.00 86.44 87 GLY A CA 1
ATOM 675 C C . GLY A 1 87 ? -14.337 1.793 3.551 1.00 86.44 87 GLY A C 1
ATOM 676 O O . GLY A 1 87 ? -13.677 2.017 4.570 1.00 86.44 87 GLY A O 1
ATOM 677 N N . LEU A 1 88 ? -13.929 2.167 2.338 1.00 89.50 88 LEU A N 1
ATOM 678 C CA . LEU A 1 88 ? -12.709 2.926 2.074 1.00 89.50 88 LEU A CA 1
ATOM 679 C C . LEU A 1 88 ? -12.986 4.428 2.212 1.00 89.50 88 LEU A C 1
ATOM 681 O O . LEU A 1 88 ? -13.841 4.963 1.515 1.00 89.50 88 LEU A O 1
ATOM 685 N N . TYR A 1 89 ? -12.243 5.117 3.081 1.00 91.19 89 TYR A N 1
ATOM 686 C CA . TYR A 1 89 ? -12.372 6.567 3.259 1.00 91.19 89 TYR A CA 1
ATOM 687 C C . TYR A 1 89 ? -11.541 7.343 2.237 1.00 91.19 89 TYR A C 1
ATOM 689 O O . TYR A 1 89 ? -11.998 8.327 1.661 1.00 91.19 89 TYR A O 1
ATOM 697 N N . CYS A 1 90 ? -10.293 6.923 2.029 1.00 91.00 90 CYS A N 1
ATOM 698 C CA . CYS A 1 90 ? -9.378 7.619 1.139 1.00 91.00 90 CYS A CA 1
ATOM 699 C C . CYS A 1 90 ? -8.479 6.634 0.408 1.00 91.00 90 CYS A C 1
ATOM 701 O O . CYS A 1 90 ? -8.012 5.638 0.961 1.00 91.00 90 CYS A O 1
ATOM 703 N N . LEU A 1 91 ? -8.202 6.965 -0.842 1.00 91.94 91 LEU A N 1
ATOM 704 C CA . LEU A 1 91 ? -7.289 6.236 -1.683 1.00 91.94 91 LEU A CA 1
ATOM 705 C C . LEU A 1 91 ? -6.250 7.213 -2.233 1.00 91.94 91 LEU A C 1
ATOM 707 O O . LEU A 1 91 ? -6.576 8.146 -2.966 1.00 91.94 91 LEU A O 1
ATOM 711 N N . VAL A 1 92 ? -4.999 7.006 -1.843 1.00 91.50 92 VAL A N 1
ATOM 712 C CA . VAL A 1 92 ? -3.866 7.848 -2.209 1.00 91.50 92 VAL A CA 1
ATOM 713 C C . VAL A 1 92 ? -3.115 7.194 -3.359 1.00 91.50 92 VAL A C 1
ATOM 715 O O . VAL A 1 92 ? -2.428 6.185 -3.196 1.00 91.50 92 VAL A O 1
ATOM 718 N N . ASN A 1 93 ? -3.253 7.830 -4.514 1.00 87.94 93 ASN A N 1
ATOM 719 C CA . ASN A 1 93 ? -2.793 7.385 -5.818 1.00 87.94 93 ASN A CA 1
ATOM 720 C C . ASN A 1 93 ? -1.300 7.650 -6.062 1.00 87.94 93 ASN A C 1
ATOM 722 O O . ASN A 1 93 ? -0.927 8.406 -6.952 1.00 87.94 93 ASN A O 1
ATOM 726 N N . ASN A 1 94 ? -0.443 7.157 -5.175 1.00 87.00 94 ASN A N 1
ATOM 727 C CA . ASN A 1 94 ? 0.950 7.591 -5.122 1.00 87.00 94 ASN A CA 1
ATOM 728 C C . ASN A 1 94 ? 1.921 6.704 -5.929 1.00 87.00 94 ASN A C 1
ATOM 730 O O . ASN A 1 94 ? 3.018 7.157 -6.250 1.00 87.00 94 ASN A O 1
ATOM 734 N N . ALA A 1 95 ? 1.559 5.462 -6.260 1.00 80.5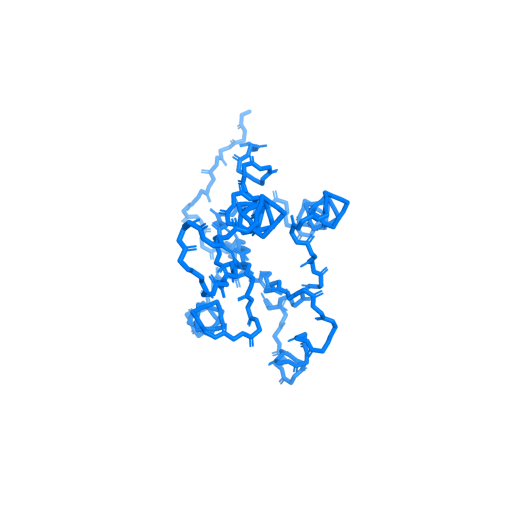0 95 ALA A N 1
ATOM 735 C CA . ALA A 1 95 ? 2.379 4.623 -7.132 1.00 80.50 95 ALA A CA 1
ATOM 736 C C . ALA A 1 95 ? 2.554 5.273 -8.510 1.00 80.50 95 ALA A C 1
ATOM 738 O O . ALA A 1 95 ? 1.589 5.728 -9.113 1.00 80.50 95 ALA A O 1
ATOM 739 N N . GLY A 1 96 ? 3.792 5.286 -8.993 1.00 75.56 96 GLY A N 1
ATOM 740 C CA . GLY A 1 96 ? 4.133 5.764 -10.320 1.00 75.56 96 GLY A CA 1
ATOM 741 C C . GLY A 1 96 ? 5.612 5.542 -10.604 1.00 75.56 96 GLY A C 1
ATOM 742 O O . GLY A 1 96 ? 6.443 5.517 -9.689 1.00 75.56 96 GLY A O 1
ATOM 743 N N . ILE A 1 97 ? 5.937 5.399 -11.883 1.00 71.06 97 ILE A N 1
ATOM 744 C CA . ILE A 1 97 ? 7.309 5.334 -12.380 1.00 71.06 97 ILE A CA 1
ATOM 745 C C . ILE A 1 97 ? 7.598 6.523 -13.284 1.00 71.06 97 ILE A C 1
ATOM 747 O O . ILE A 1 97 ? 6.729 7.050 -13.983 1.00 71.06 97 ILE A O 1
ATOM 751 N N . SER A 1 98 ? 8.865 6.920 -13.291 1.00 65.75 98 SER A N 1
ATOM 752 C CA . SER A 1 98 ? 9.397 7.869 -14.255 1.00 65.75 98 SER A CA 1
ATOM 753 C C . SER A 1 98 ? 10.533 7.201 -15.009 1.00 65.75 98 SER A C 1
ATOM 755 O O . SER A 1 98 ? 11.550 6.832 -14.419 1.00 65.75 98 SER A O 1
ATOM 757 N N . THR A 1 99 ? 10.354 7.039 -16.313 1.00 63.31 99 THR A N 1
ATOM 758 C CA . THR A 1 99 ? 11.419 6.684 -17.244 1.00 63.31 99 THR A CA 1
ATOM 759 C C . THR A 1 99 ? 11.873 7.973 -17.926 1.00 63.31 99 THR A C 1
ATOM 761 O O . THR A 1 99 ? 11.079 8.717 -18.501 1.00 63.31 99 THR A O 1
ATOM 764 N N . GLY A 1 100 ? 13.155 8.312 -17.784 1.00 60.72 100 GLY A N 1
ATOM 765 C CA . GLY A 1 100 ? 13.718 9.502 -18.414 1.00 60.72 100 GLY A CA 1
ATOM 766 C C . GLY A 1 100 ? 14.009 9.231 -19.885 1.00 60.72 100 GLY A C 1
ATOM 767 O O . GLY A 1 100 ? 14.928 8.476 -20.186 1.00 60.72 100 GLY A O 1
ATOM 768 N N . SER A 1 101 ? 13.259 9.855 -20.793 1.00 69.44 101 SER A N 1
ATOM 769 C CA . SER A 1 101 ? 13.579 9.890 -22.222 1.00 69.44 101 SER A CA 1
ATOM 770 C C . SER A 1 101 ? 13.054 11.179 -22.854 1.00 69.44 101 SER A C 1
ATOM 772 O O . SER A 1 101 ? 12.145 11.827 -22.330 1.00 69.44 101 SER A O 1
ATOM 774 N N . TYR A 1 102 ? 13.642 11.567 -23.984 1.00 79.38 102 TYR A N 1
ATOM 775 C CA . TYR A 1 102 ? 13.036 12.576 -24.845 1.00 79.38 102 TYR A CA 1
ATOM 776 C C . TYR A 1 102 ? 11.757 11.992 -25.447 1.00 79.38 102 TYR A C 1
ATOM 778 O O . TYR A 1 102 ? 11.731 10.817 -25.812 1.00 79.38 102 TYR A O 1
ATOM 786 N N . ILE A 1 103 ? 10.703 12.804 -25.571 1.00 76.94 103 ILE A N 1
ATOM 787 C CA . ILE A 1 103 ? 9.415 12.333 -26.104 1.00 76.94 103 ILE A CA 1
ATOM 788 C C . ILE A 1 103 ? 9.587 11.691 -27.490 1.00 76.94 103 ILE A C 1
ATOM 790 O O . ILE A 1 103 ? 9.041 10.624 -27.738 1.00 76.94 103 ILE A O 1
ATOM 794 N N . ASP A 1 104 ? 10.460 12.265 -28.323 1.00 83.12 104 ASP A N 1
ATOM 795 C CA . ASP A 1 104 ? 10.769 11.784 -29.676 1.00 83.12 104 ASP A CA 1
ATOM 796 C C . ASP A 1 104 ? 11.573 10.470 -29.703 1.00 83.12 104 ASP A C 1
ATOM 798 O O . ASP A 1 104 ? 11.708 9.847 -30.753 1.00 83.12 104 ASP A O 1
ATOM 802 N N . LEU A 1 105 ? 12.134 10.056 -28.561 1.00 82.94 105 LEU A N 1
ATOM 803 C CA . LEU A 1 105 ? 12.926 8.831 -28.397 1.00 82.94 105 LEU A CA 1
ATOM 804 C C . LEU A 1 105 ? 12.245 7.807 -27.482 1.00 82.94 105 LEU A C 1
ATOM 806 O O . LEU A 1 105 ? 12.832 6.774 -27.167 1.00 82.94 105 LEU A O 1
ATOM 810 N N . THR A 1 106 ? 11.037 8.100 -27.005 1.00 79.19 106 THR A N 1
ATOM 811 C CA . THR A 1 106 ? 10.264 7.180 -26.170 1.00 79.19 106 THR A CA 1
ATOM 812 C C . THR A 1 106 ? 9.563 6.178 -27.075 1.00 79.19 106 THR A C 1
ATOM 814 O O . THR A 1 106 ? 8.883 6.571 -28.022 1.00 79.19 106 THR A O 1
ATOM 817 N N . THR A 1 107 ? 9.733 4.883 -26.807 1.00 82.88 107 THR A N 1
ATOM 818 C CA . THR A 1 107 ? 8.979 3.863 -27.541 1.00 82.88 107 THR A CA 1
ATOM 819 C C . THR A 1 107 ? 7.511 3.885 -27.118 1.00 82.88 107 THR A C 1
ATOM 821 O O . THR A 1 107 ? 7.172 4.347 -26.027 1.00 82.88 107 THR A O 1
ATOM 824 N N . GLU A 1 108 ? 6.620 3.382 -27.972 1.00 79.94 108 GLU A N 1
ATOM 825 C CA . GLU A 1 108 ? 5.206 3.260 -27.606 1.00 79.94 108 GLU A CA 1
ATOM 826 C C . GLU A 1 108 ? 5.031 2.359 -26.376 1.00 79.94 108 GLU A C 1
ATOM 828 O O . GLU A 1 108 ? 4.298 2.725 -25.463 1.00 79.94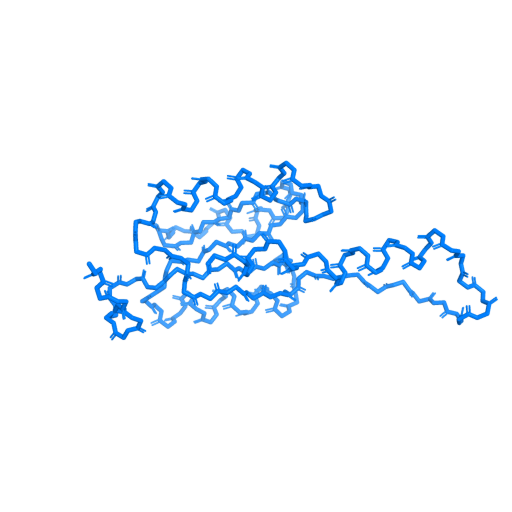 108 GLU A O 1
ATOM 833 N N . ASP A 1 109 ? 5.785 1.262 -26.283 1.00 79.00 109 ASP A N 1
ATOM 834 C CA . ASP A 1 109 ? 5.770 0.369 -25.120 1.00 79.00 109 ASP A CA 1
ATOM 835 C C . ASP A 1 109 ? 6.160 1.104 -23.826 1.00 79.00 109 ASP A C 1
ATOM 837 O O . ASP A 1 109 ? 5.436 1.026 -22.832 1.00 79.00 109 ASP A O 1
ATOM 841 N N . ASP A 1 110 ? 7.241 1.893 -23.837 1.00 71.94 110 ASP A N 1
ATOM 842 C CA . ASP A 1 110 ? 7.663 2.685 -22.669 1.00 71.94 110 ASP A CA 1
ATOM 843 C C . ASP A 1 110 ? 6.599 3.711 -22.257 1.00 71.94 110 ASP A C 1
ATOM 845 O O . ASP A 1 110 ? 6.375 3.968 -21.068 1.00 71.94 110 ASP A O 1
ATOM 849 N N . PHE A 1 111 ? 5.920 4.299 -23.244 1.00 73.56 111 PHE A N 1
ATOM 850 C CA . PHE A 1 111 ? 4.829 5.231 -23.004 1.00 73.56 111 PHE A CA 1
ATOM 851 C C . PHE A 1 111 ? 3.614 4.527 -22.385 1.00 73.56 111 PHE A C 1
ATOM 853 O O . PHE A 1 111 ? 3.037 5.048 -21.430 1.00 73.56 111 PHE A O 1
ATOM 860 N N . GLN A 1 112 ? 3.258 3.335 -22.873 1.00 73.88 112 GLN A N 1
ATOM 861 C CA . GLN A 1 112 ? 2.143 2.538 -22.356 1.00 73.88 112 GLN A CA 1
ATOM 862 C C . GLN A 1 112 ? 2.396 2.047 -20.929 1.00 73.88 112 GLN A C 1
ATOM 864 O O . GLN A 1 112 ? 1.494 2.118 -20.098 1.00 73.88 112 GLN A O 1
ATOM 869 N N . VAL A 1 113 ? 3.614 1.602 -20.600 1.00 71.06 113 VAL A N 1
ATOM 870 C CA . VAL A 1 113 ? 3.961 1.216 -19.219 1.00 71.06 113 VAL A CA 1
ATOM 871 C C . VAL A 1 113 ? 3.805 2.418 -18.282 1.00 71.06 113 VAL A C 1
ATOM 873 O O . VAL A 1 113 ? 3.156 2.315 -17.241 1.00 71.06 113 VAL A O 1
ATOM 876 N N . ARG A 1 114 ? 4.322 3.589 -18.680 1.00 66.25 114 ARG A N 1
ATOM 877 C CA . ARG A 1 114 ? 4.200 4.822 -17.892 1.00 66.25 114 ARG A CA 1
ATOM 878 C C . ARG A 1 114 ? 2.748 5.262 -17.717 1.00 66.25 114 ARG A C 1
ATOM 880 O O . ARG A 1 114 ? 2.384 5.695 -16.626 1.00 66.25 114 ARG A O 1
ATOM 887 N N . ASN A 1 115 ? 1.930 5.187 -18.763 1.00 64.75 115 ASN A N 1
ATOM 888 C CA . ASN A 1 115 ? 0.517 5.536 -18.663 1.00 64.75 115 ASN A CA 1
ATOM 889 C C . ASN A 1 115 ? -0.227 4.546 -17.773 1.00 64.75 115 ASN A C 1
ATOM 891 O O . ASN A 1 115 ? -0.899 4.976 -16.848 1.00 64.75 115 ASN A O 1
ATOM 895 N N . ASN A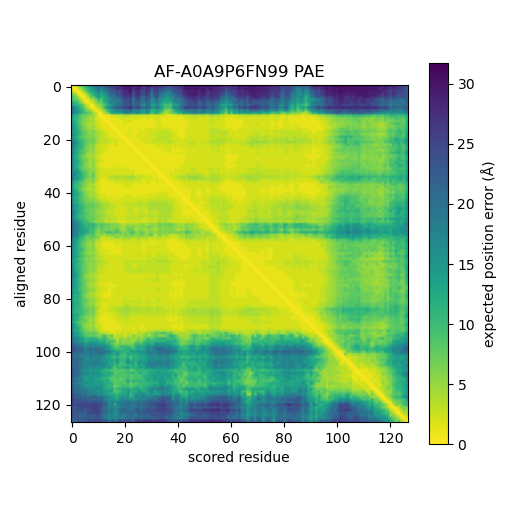 1 116 ? -0.038 3.240 -17.958 1.00 62.44 116 ASN A N 1
ATOM 896 C CA . ASN A 1 116 ? -0.706 2.232 -17.140 1.00 62.44 116 ASN A CA 1
ATOM 897 C C . ASN A 1 116 ? -0.382 2.384 -15.648 1.00 62.44 116 ASN A C 1
ATOM 899 O O . ASN A 1 116 ? -1.286 2.318 -14.825 1.00 62.44 116 ASN A O 1
ATOM 903 N N . GLU A 1 117 ? 0.868 2.651 -15.273 1.00 61.53 117 GLU A N 1
ATOM 904 C CA . GLU A 1 117 ? 1.205 2.829 -13.855 1.00 61.53 117 GLU A CA 1
ATOM 905 C C . GLU A 1 117 ? 0.712 4.156 -13.261 1.00 61.53 117 GLU A C 1
ATOM 907 O O . GLU A 1 117 ? 0.376 4.195 -12.081 1.00 61.53 117 GLU A O 1
ATOM 912 N N . ASN A 1 118 ? 0.615 5.223 -14.062 1.00 58.34 118 ASN A N 1
ATOM 913 C CA . ASN A 1 118 ? 0.133 6.528 -13.594 1.00 58.34 118 ASN A CA 1
ATOM 914 C C . ASN A 1 118 ? -1.401 6.703 -13.719 1.00 58.34 118 ASN A C 1
ATOM 916 O O . ASN A 1 118 ? -1.966 7.580 -13.065 1.00 58.34 118 ASN A O 1
ATOM 920 N N . GLU A 1 119 ? -2.086 5.892 -14.538 1.00 54.56 119 GLU A N 1
ATOM 921 C CA . GLU A 1 119 ? -3.533 5.978 -14.818 1.00 54.56 119 GLU A CA 1
ATOM 922 C C . GLU A 1 119 ? -4.374 4.879 -14.142 1.00 54.56 119 GLU A C 1
ATOM 924 O O . GLU A 1 119 ? -5.592 5.052 -14.003 1.00 54.56 119 GLU A O 1
ATOM 929 N N . GLN A 1 120 ? -3.779 3.767 -13.681 1.00 53.59 120 GLN A N 1
ATOM 930 C CA . GLN A 1 120 ? -4.506 2.667 -13.024 1.00 53.59 120 GLN A CA 1
ATOM 931 C C . GLN A 1 120 ? -4.951 3.019 -11.594 1.00 53.59 120 GLN A C 1
ATOM 933 O O . GLN A 1 120 ? -4.488 2.472 -10.597 1.00 53.59 120 GLN A O 1
ATOM 938 N N . MET A 1 121 ? -5.929 3.923 -11.501 1.00 47.41 121 MET A N 1
ATOM 939 C CA . MET A 1 121 ? -6.841 4.047 -10.362 1.00 47.41 121 MET A CA 1
ATOM 940 C C . MET A 1 121 ? -8.222 4.591 -10.743 1.00 47.41 121 MET A C 1
ATOM 942 O O . MET A 1 121 ? -8.964 5.084 -9.897 1.00 47.41 121 MET A O 1
ATOM 946 N N . TYR A 1 122 ? -8.650 4.453 -11.997 1.00 43.38 122 TYR A N 1
ATOM 947 C CA . TYR A 1 122 ? -10.083 4.591 -12.291 1.00 43.38 122 TYR A CA 1
ATOM 948 C C . TYR A 1 122 ? -10.917 3.423 -11.720 1.00 43.38 122 TYR A C 1
ATOM 950 O O . TYR A 1 122 ? -12.126 3.551 -11.520 1.00 43.38 122 TYR A O 1
ATOM 958 N N . LEU A 1 123 ? -10.274 2.302 -11.375 1.00 41.88 123 LEU A N 1
ATOM 959 C CA . LEU A 1 123 ? -10.932 1.061 -10.956 1.00 41.88 123 LEU A CA 1
ATOM 960 C C . LEU A 1 123 ? -11.115 0.881 -9.445 1.00 41.88 123 LEU A C 1
ATOM 962 O O . LEU A 1 123 ? -11.773 -0.071 -9.043 1.00 41.88 123 LEU A O 1
ATOM 966 N N . CYS A 1 124 ? -10.598 1.772 -8.599 1.00 38.84 124 CYS A N 1
ATOM 967 C CA . CYS A 1 124 ? -10.835 1.714 -7.147 1.00 38.84 124 CYS A CA 1
ATOM 968 C C . CYS A 1 124 ? -11.790 2.807 -6.641 1.00 38.84 124 CYS A C 1
ATOM 970 O O . CYS A 1 124 ? -12.338 2.669 -5.554 1.00 38.84 124 CYS A O 1
ATOM 972 N N . ALA A 1 125 ? -11.996 3.876 -7.418 1.00 38.12 125 ALA A N 1
ATOM 973 C CA . ALA A 1 125 ? -12.854 5.008 -7.054 1.00 38.12 125 ALA A CA 1
ATOM 974 C C . ALA A 1 125 ? -14.317 4.858 -7.520 1.00 38.12 125 ALA A C 1
ATOM 976 O O . ALA A 1 125 ? -15.159 5.681 -7.177 1.00 38.12 125 ALA A O 1
ATOM 977 N N . SER A 1 126 ? -14.628 3.823 -8.305 1.00 33.50 126 SER A N 1
ATOM 978 C CA . SER A 1 126 ? -15.989 3.458 -8.711 1.00 33.50 126 SER A CA 1
ATOM 979 C C . SER A 1 126 ? -16.607 2.506 -7.676 1.00 33.50 126 SER A C 1
ATOM 981 O O . SER A 1 126 ? -16.736 1.300 -7.903 1.00 33.50 126 SER A O 1
ATOM 983 N N . ALA A 1 127 ? -16.923 3.068 -6.508 1.00 34.59 127 ALA A N 1
ATOM 984 C CA . ALA A 1 127 ? -17.784 2.500 -5.474 1.00 34.59 127 ALA A CA 1
ATOM 985 C C . ALA A 1 127 ? -18.894 3.509 -5.155 1.00 34.59 127 ALA A C 1
ATOM 987 O O . ALA A 1 127 ? -18.569 4.716 -5.066 1.00 34.59 127 ALA A O 1
#

Secondary structure (DSSP, 8-state):
-----TT--S-EEEEESS-SSHHHHHHHHHHHHH-SEEEEEEESSHHHHGGGTT---TTEEEEE--TT-HHHHHHHHHHHHHH-TT---EEE----------GGG--HHHHHHHHHHHHTTTTTS--

Mean predicted aligned error: 8.21 Å

Sequence (127 aa):
MSQNNLTDPERLVVVVTGTTTGFGAEIVNELSKRGGFTVYATCTTNEGLKVYQDRESVYLRPVQVDITKQDDVNRLRARIEAECPQGLYCLVNNAGISTGSYIDLTTEDDFQVRNNENEQMYLCASA

Radius of gyration: 15.94 Å; Cα contacts (8 Å, |Δi|>4): 169; chains: 1; bounding box: 44×22×45 Å

InterPro domains:
  IPR002347 Short-chain dehydrogenase/reductase SDR [PF00106] (13-112)
  IPR002347 Short-chain dehydrogenase/reductase SDR [PR00081] (13-30)
  IPR002347 Short-chain dehydrogenase/reductase SDR [PR00081] (86-97)
  IPR036291 NAD(P)-binding domain superfamily [SSF51735] (11-113)

Foldseek 3Di:
DDDLPLPDQQAAEEEAEPCLDDPSVVVLVVCVVVDSYQYEREDCDPVSLVVCPPPPDPRYHYDHADLLDVVSVVVVQVVCVVVPVSDHSYYHLPFFDDDDDDPVPQDPVNVVVRCSRNPSPVVPPPD